Protein AF-A0AAU0US91-F1 (afdb_monomer)

Foldseek 3Di:
DDPVVVVVVVVVLVVQLVVLVVPFPDDDPPVSVLLVVLLCLLQDWDDDDHDTDSVSLVCCVPPPDDPGSRVSSVSSSVNSVVNNVVVVVVVVD

pLDDT: mean 93.02, std 8.52, range [40.34, 98.38]

Nearest PDB structures (foldseek):
  2p1a-assembly1_A  TM=3.100E-01  e=7.832E+00  Bacillus cereus ATCC 10987
  3niv-assembly2_C  TM=2.717E-01  e=8.333E+00  Legionella pneumophila subsp. pneumophila str. Philadelphia 1

Secondary structure (DSSP, 8-state):
--HHHHHHHHHHHHHHHHHHHHT-SS--TTHHHHHHHHHHHHHPPEEETTEEE-HHHHHHHHH---SSSHHHHHHHHHHHHHHHHHHHHHH--

Mean predicted aligned error: 3.7 Å

Radius of gyration: 14.02 Å; Cα contacts (8 Å, |Δi|>4): 100; chains: 1; bounding box: 38×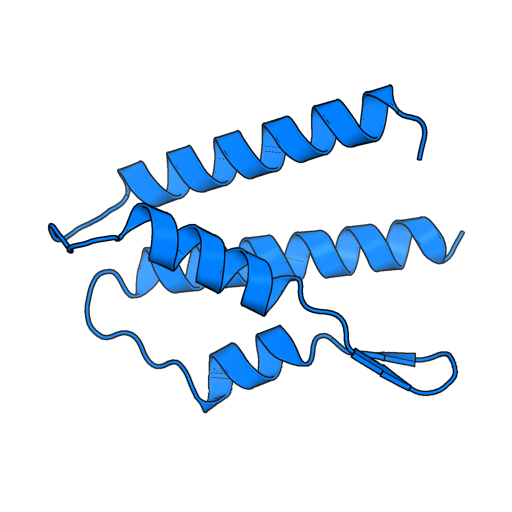15×39 Å

Solvent-accessible surface area (backbone atoms only — not comparable to full-atom values): 5173 Å² total; per-residue (Å²): 133,56,70,68,56,5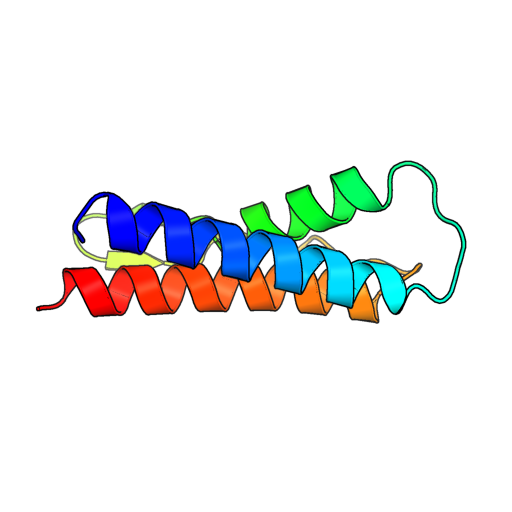3,52,54,52,52,52,52,52,52,51,50,52,52,57,41,60,71,66,57,84,58,94,56,88,63,46,69,61,50,34,53,50,29,20,50,31,10,35,31,72,39,78,56,98,89,47,77,38,56,50,30,34,55,46,39,76,75,73,59,80,63,84,71,52,36,67,42,40,49,50,25,22,49,51,12,35,50,52,36,51,53,54,52,59,70,70,74,113

Sequence (93 aa):
MGFFNTVVFSILIIAALVYIYQQRENEEEYLVLKLIGYYFLGSFRFNINQLYFPLGFIIFLIVFKPNVNRKIKHWAAYLGLAAFLIGLASHAY

Organism: NCBI:txid3039180

Structure (mmCIF, N/CA/C/O backbone):
data_AF-A0AAU0US91-F1
#
_entry.id   AF-A0AAU0US91-F1
#
loop_
_atom_site.group_PDB
_atom_site.id
_atom_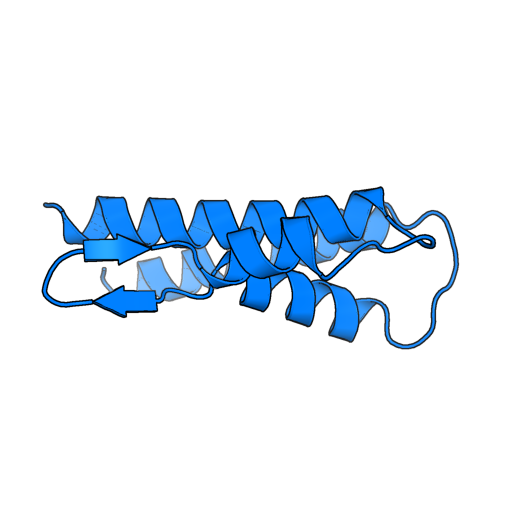site.type_symbol
_atom_site.label_atom_id
_atom_site.label_alt_id
_atom_site.label_comp_id
_atom_site.label_asym_id
_atom_site.label_entity_id
_atom_site.label_seq_id
_atom_site.pdbx_PDB_ins_code
_atom_site.Cartn_x
_atom_site.Cartn_y
_atom_site.Cartn_z
_atom_site.occupancy
_atom_site.B_iso_or_equiv
_atom_site.auth_seq_id
_atom_site.auth_comp_id
_atom_site.auth_asym_id
_atom_site.auth_atom_id
_atom_site.pdbx_PDB_model_num
ATOM 1 N N . MET A 1 1 ? 18.254 -2.946 -6.966 1.00 66.50 1 MET A N 1
ATOM 2 C CA . MET A 1 1 ? 18.578 -2.524 -5.580 1.00 66.50 1 MET A CA 1
ATOM 3 C C . MET A 1 1 ? 19.301 -3.655 -4.863 1.00 66.50 1 MET A C 1
ATOM 5 O O . MET A 1 1 ? 18.956 -4.803 -5.102 1.00 66.50 1 MET A O 1
ATOM 9 N N . GLY A 1 2 ? 20.295 -3.356 -4.021 1.00 85.56 2 GLY A N 1
ATOM 10 C CA . GLY A 1 2 ? 20.940 -4.373 -3.179 1.00 85.56 2 GLY A CA 1
ATOM 11 C C . GLY A 1 2 ? 20.034 -4.837 -2.032 1.00 85.56 2 GLY A C 1
ATOM 12 O O . GLY A 1 2 ? 19.134 -4.102 -1.627 1.00 85.56 2 GLY A O 1
ATOM 13 N N . PHE A 1 3 ? 20.298 -6.030 -1.488 1.00 88.38 3 PHE A N 1
ATOM 14 C CA . PHE A 1 3 ? 19.508 -6.658 -0.416 1.00 88.38 3 PHE A CA 1
ATOM 15 C C . PHE A 1 3 ? 19.246 -5.723 0.777 1.00 88.38 3 PHE A C 1
ATOM 17 O O . PHE A 1 3 ? 18.109 -5.587 1.222 1.00 88.38 3 PHE A O 1
ATOM 24 N N . PHE A 1 4 ? 20.280 -5.017 1.244 1.00 92.69 4 PHE A N 1
ATOM 25 C CA . PHE A 1 4 ? 20.165 -4.059 2.346 1.00 92.69 4 PHE A CA 1
ATOM 26 C C . PHE A 1 4 ? 19.120 -2.965 2.068 1.00 92.69 4 PHE A C 1
ATOM 28 O O . PHE A 1 4 ? 18.264 -2.699 2.909 1.00 92.69 4 PHE A O 1
ATOM 35 N N . ASN A 1 5 ? 19.122 -2.392 0.861 1.00 90.69 5 ASN A N 1
ATOM 36 C CA . ASN A 1 5 ? 18.170 -1.348 0.476 1.00 90.69 5 ASN A CA 1
ATOM 37 C C . ASN A 1 5 ? 16.733 -1.884 0.456 1.00 90.69 5 ASN A C 1
ATOM 39 O O . ASN A 1 5 ? 15.814 -1.187 0.879 1.00 90.69 5 ASN A O 1
ATOM 43 N N . THR A 1 6 ? 16.536 -3.129 0.013 1.00 91.12 6 THR A N 1
ATOM 44 C CA . THR A 1 6 ? 15.223 -3.788 0.031 1.00 91.12 6 THR A CA 1
ATOM 45 C C . THR A 1 6 ? 14.713 -3.991 1.457 1.00 91.12 6 THR A C 1
ATOM 47 O O . THR A 1 6 ? 13.533 -3.752 1.723 1.00 91.12 6 THR A O 1
ATOM 50 N N . VAL A 1 7 ? 15.588 -4.385 2.387 1.00 95.12 7 VAL A N 1
ATOM 51 C CA . VAL A 1 7 ? 15.234 -4.534 3.807 1.00 95.12 7 VAL A CA 1
ATOM 52 C C . VAL A 1 7 ? 14.852 -3.183 4.410 1.00 95.12 7 VAL A C 1
ATOM 54 O O . VAL A 1 7 ? 13.776 -3.064 4.992 1.00 95.12 7 VAL A O 1
ATOM 57 N N . VAL A 1 8 ? 15.675 -2.148 4.211 1.00 95.75 8 VAL A N 1
ATOM 58 C CA . VAL A 1 8 ? 15.391 -0.788 4.702 1.00 95.75 8 VAL A CA 1
ATOM 59 C C . VAL A 1 8 ? 14.063 -0.274 4.148 1.00 95.75 8 VAL A C 1
ATOM 61 O O . VAL A 1 8 ? 13.223 0.207 4.905 1.00 95.75 8 VAL A O 1
ATOM 64 N N . PHE A 1 9 ? 13.830 -0.431 2.844 1.00 94.38 9 PHE A N 1
ATOM 65 C CA . PHE A 1 9 ? 12.584 -0.007 2.211 1.00 94.38 9 PHE A CA 1
ATOM 66 C C . PHE A 1 9 ? 11.365 -0.746 2.780 1.00 94.38 9 PHE A C 1
ATOM 68 O O . PHE A 1 9 ? 10.345 -0.126 3.073 1.00 94.38 9 PHE A O 1
ATOM 75 N N . SER A 1 10 ? 11.484 -2.055 3.018 1.00 94.31 10 SER A N 1
ATOM 76 C CA . SER A 1 10 ? 10.410 -2.852 3.623 1.00 94.31 10 SER A CA 1
ATOM 77 C C . SER A 1 10 ? 10.089 -2.388 5.047 1.00 94.31 10 SER A C 1
ATOM 79 O O . SER A 1 10 ? 8.917 -2.243 5.394 1.00 94.31 10 SER A O 1
ATOM 81 N N . ILE A 1 11 ? 11.111 -2.085 5.856 1.00 97.44 11 ILE A N 1
ATOM 82 C CA . ILE A 1 11 ? 10.938 -1.539 7.212 1.00 97.44 11 ILE A CA 1
ATOM 83 C C . ILE A 1 11 ? 10.212 -0.191 7.165 1.00 97.44 11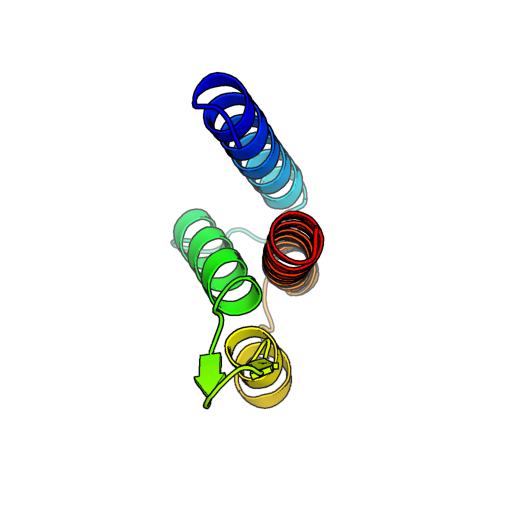 ILE A C 1
ATOM 85 O O . ILE A 1 11 ? 9.294 0.029 7.953 1.00 97.44 11 ILE A O 1
ATOM 89 N N . LEU A 1 12 ? 10.569 0.690 6.224 1.00 97.50 12 LEU A N 1
ATOM 90 C CA . LEU A 1 12 ? 9.903 1.985 6.056 1.00 97.50 12 LEU A CA 1
ATOM 91 C C . LEU A 1 12 ? 8.416 1.830 5.712 1.00 97.50 12 LEU A C 1
ATOM 93 O O . LEU A 1 12 ? 7.586 2.542 6.276 1.00 97.50 12 LEU A O 1
ATOM 97 N N . ILE A 1 13 ? 8.062 0.880 4.843 1.00 97.69 13 ILE A N 1
ATOM 98 C CA . ILE A 1 13 ? 6.656 0.602 4.511 1.00 97.69 13 ILE A CA 1
ATOM 99 C C . ILE A 1 13 ? 5.897 0.069 5.724 1.00 97.69 13 ILE A C 1
ATOM 101 O O . ILE A 1 13 ? 4.789 0.529 5.998 1.00 97.69 13 ILE A O 1
ATOM 105 N N . ILE A 1 14 ? 6.490 -0.859 6.479 1.00 98.06 14 ILE A N 1
ATOM 106 C CA . ILE A 1 14 ? 5.874 -1.389 7.702 1.00 98.06 14 ILE A CA 1
ATOM 107 C C . ILE A 1 14 ? 5.661 -0.261 8.718 1.00 98.06 14 ILE A C 1
ATOM 109 O O . ILE A 1 14 ? 4.559 -0.119 9.246 1.00 98.06 14 ILE A O 1
ATOM 113 N N . ALA A 1 15 ? 6.669 0.583 8.950 1.00 98.19 15 ALA A N 1
ATOM 114 C CA . ALA A 1 15 ? 6.566 1.727 9.854 1.00 98.19 15 ALA A CA 1
ATOM 115 C C . ALA A 1 15 ? 5.470 2.712 9.412 1.00 98.19 15 ALA A C 1
ATOM 117 O O . ALA A 1 15 ? 4.668 3.153 10.237 1.00 98.19 15 ALA A O 1
ATOM 118 N N . ALA A 1 16 ? 5.376 3.003 8.112 1.00 98.31 16 ALA A N 1
ATOM 119 C CA . ALA A 1 16 ? 4.322 3.846 7.556 1.00 98.31 16 ALA A CA 1
ATOM 120 C C . ALA A 1 16 ? 2.924 3.231 7.748 1.00 98.31 16 ALA A C 1
ATOM 122 O O . ALA A 1 16 ? 1.997 3.940 8.137 1.00 98.31 16 ALA A O 1
ATOM 123 N N . LEU A 1 17 ? 2.757 1.919 7.547 1.00 98.00 17 LEU A N 1
ATOM 124 C CA . LEU A 1 17 ? 1.485 1.230 7.799 1.00 98.00 17 LEU A CA 1
ATOM 125 C C . LEU A 1 17 ? 1.097 1.245 9.282 1.00 98.00 17 LEU A C 1
ATOM 127 O O . LEU A 1 17 ? -0.072 1.467 9.599 1.00 98.00 17 LEU A O 1
ATOM 131 N N . VAL A 1 18 ? 2.061 1.064 10.191 1.00 98.31 18 VAL A N 1
ATOM 132 C CA . VAL A 1 18 ? 1.836 1.186 11.641 1.00 98.31 18 VAL A CA 1
ATOM 133 C C . VAL A 1 18 ? 1.398 2.606 11.996 1.00 98.31 18 VAL A C 1
ATOM 135 O O . VAL A 1 18 ? 0.414 2.777 12.714 1.00 98.31 18 VAL A O 1
ATOM 138 N N . TYR A 1 19 ? 2.068 3.624 11.452 1.00 98.38 19 TYR A N 1
ATOM 139 C CA . TYR A 1 19 ? 1.681 5.020 11.645 1.00 98.38 19 TYR A CA 1
ATOM 140 C C . TYR A 1 19 ? 0.259 5.297 11.132 1.00 98.38 19 TYR A C 1
ATOM 142 O O . TYR A 1 19 ? -0.552 5.879 11.847 1.00 98.38 19 TYR A O 1
ATOM 150 N N . ILE A 1 20 ? -0.086 4.812 9.935 1.00 98.06 20 ILE A N 1
ATOM 151 C CA . ILE A 1 20 ? -1.436 4.931 9.363 1.00 98.06 20 ILE A CA 1
ATOM 152 C C . ILE A 1 20 ? -2.480 4.241 10.258 1.00 98.06 20 ILE A C 1
ATOM 154 O O . ILE A 1 20 ? -3.552 4.797 10.487 1.00 98.06 20 ILE A O 1
ATOM 158 N N . TYR A 1 21 ? -2.178 3.061 10.807 1.00 97.62 21 TYR A N 1
ATOM 159 C CA . TYR A 1 21 ? -3.077 2.324 11.705 1.00 97.62 21 TYR A CA 1
ATOM 160 C C . TYR A 1 21 ? -3.363 3.062 13.024 1.00 97.62 21 TYR A C 1
ATOM 162 O O . TYR A 1 21 ? -4.466 2.970 13.574 1.00 97.62 21 TYR A O 1
ATOM 170 N N . GLN A 1 22 ? -2.389 3.810 13.543 1.00 96.88 22 GLN A N 1
ATOM 171 C CA . GLN A 1 22 ? -2.570 4.610 14.758 1.00 96.88 22 GLN A CA 1
ATOM 172 C C . GLN A 1 22 ? -3.568 5.760 14.563 1.00 96.88 22 GLN A C 1
ATOM 174 O O . GLN A 1 22 ? -4.176 6.193 15.533 1.00 96.88 22 GLN A O 1
ATOM 179 N N . GLN A 1 23 ? -3.801 6.191 13.320 1.00 96.00 23 GLN A N 1
ATOM 180 C CA . GLN A 1 23 ? -4.750 7.252 12.963 1.00 96.00 23 GLN A CA 1
ATOM 181 C C . GLN A 1 23 ? -6.189 6.737 12.747 1.00 96.00 23 GLN A C 1
ATOM 183 O O . GLN A 1 23 ? -6.999 7.418 12.117 1.00 96.00 23 GLN A O 1
ATOM 188 N N . ARG A 1 24 ? -6.512 5.510 13.188 1.00 95.69 24 ARG A N 1
ATOM 189 C CA . ARG A 1 24 ? -7.865 4.942 13.062 1.00 95.69 24 ARG A CA 1
ATOM 190 C C . ARG A 1 24 ? -8.856 5.699 13.942 1.00 95.69 24 ARG A C 1
ATOM 192 O O . ARG A 1 24 ? -8.584 5.966 15.107 1.00 95.69 24 ARG A O 1
ATOM 199 N N . GLU A 1 25 ? -10.016 6.000 13.378 1.00 92.06 25 GLU A N 1
ATOM 200 C CA . GLU A 1 25 ? -11.083 6.733 14.069 1.00 92.06 25 GLU A CA 1
ATOM 201 C C . GLU A 1 25 ? -12.093 5.777 14.704 1.00 92.06 25 GLU A C 1
ATOM 203 O O . GLU A 1 25 ? -12.695 6.092 15.722 1.00 92.06 25 GLU A O 1
ATOM 208 N N . ASN A 1 26 ? -12.275 4.600 14.101 1.00 95.19 26 ASN A N 1
ATOM 209 C CA . ASN A 1 26 ? -13.246 3.608 14.541 1.00 95.19 26 ASN A CA 1
ATOM 210 C C . ASN A 1 26 ? -12.566 2.254 14.713 1.00 95.19 26 ASN A C 1
ATOM 212 O O . ASN A 1 26 ? -11.698 1.877 13.914 1.00 95.19 26 ASN A O 1
ATOM 216 N N . GLU A 1 27 ? -13.002 1.495 15.714 1.00 92.81 27 GLU A N 1
ATOM 217 C CA . GLU A 1 27 ? -12.664 0.080 15.781 1.00 92.81 27 GLU A CA 1
ATOM 218 C C . GLU A 1 27 ? -13.319 -0.651 14.611 1.00 92.81 27 GLU A C 1
ATOM 220 O O . GLU A 1 27 ? -14.490 -0.454 14.286 1.00 92.81 27 GLU A O 1
ATOM 225 N N . GLU A 1 28 ? -12.524 -1.452 13.915 1.00 94.12 28 GLU A N 1
ATOM 226 C CA . GLU A 1 28 ? -12.973 -2.181 12.744 1.00 94.12 28 GLU A CA 1
ATOM 227 C C . GLU A 1 28 ? -12.290 -3.542 12.720 1.00 94.12 28 GLU A C 1
ATOM 229 O O . GLU A 1 28 ? -11.062 -3.647 12.787 1.00 94.12 28 GLU A O 1
ATOM 234 N N . GLU A 1 29 ? -13.095 -4.592 12.589 1.00 95.38 29 GLU A N 1
ATOM 235 C CA . GLU A 1 29 ? -12.590 -5.955 12.518 1.00 95.38 29 GLU A CA 1
ATOM 236 C C . GLU A 1 29 ? -11.656 -6.123 11.309 1.00 95.38 29 GLU A C 1
ATOM 238 O O . GLU A 1 29 ? -11.924 -5.626 10.201 1.00 95.38 29 GLU A O 1
ATOM 243 N N . TYR A 1 30 ? -10.538 -6.814 11.541 1.00 96.00 30 TYR A N 1
ATOM 244 C CA . TYR A 1 30 ? -9.484 -7.068 10.555 1.00 96.00 30 TYR A CA 1
ATOM 245 C C . TYR A 1 30 ? -8.901 -5.804 9.902 1.00 96.00 30 TYR A C 1
ATOM 247 O O . TYR A 1 30 ? -8.419 -5.863 8.769 1.00 96.00 30 TYR A O 1
ATOM 255 N N . LEU A 1 31 ? -8.911 -4.652 10.586 1.00 96.56 31 LEU A N 1
ATOM 256 C CA . LEU A 1 31 ? -8.403 -3.397 10.021 1.00 96.56 31 LEU A CA 1
ATOM 257 C C . LEU A 1 31 ? -6.956 -3.514 9.520 1.00 96.56 31 LEU A C 1
ATOM 259 O O . LEU A 1 31 ? -6.656 -3.020 8.437 1.00 96.56 31 LEU A O 1
ATOM 263 N N . VAL A 1 32 ? -6.081 -4.210 10.252 1.00 96.88 32 VAL A N 1
ATOM 264 C CA . VAL A 1 32 ? -4.685 -4.443 9.835 1.00 96.88 32 VAL A CA 1
ATOM 265 C C . VAL A 1 32 ? -4.626 -5.163 8.485 1.00 96.88 32 VAL A C 1
ATOM 267 O O . VAL A 1 32 ? -3.959 -4.691 7.566 1.00 96.88 32 VAL A O 1
ATOM 270 N N . LEU A 1 33 ? -5.382 -6.256 8.328 1.00 97.50 33 LEU A N 1
ATOM 271 C CA . LEU A 1 33 ? -5.449 -7.007 7.072 1.00 97.50 33 LEU A CA 1
ATOM 272 C C . LEU A 1 33 ? -6.015 -6.148 5.935 1.00 97.50 33 LEU A C 1
ATOM 274 O O . LEU A 1 33 ? -5.501 -6.181 4.819 1.00 97.50 33 LEU A O 1
ATOM 278 N N . LYS A 1 34 ? -7.035 -5.330 6.221 1.00 97.31 34 LYS A N 1
ATOM 279 C CA . LYS A 1 34 ? -7.601 -4.393 5.245 1.00 97.31 34 LYS A CA 1
ATOM 280 C C . LYS A 1 34 ? -6.559 -3.370 4.793 1.00 97.31 34 LYS A C 1
ATOM 282 O O . LYS A 1 34 ? -6.424 -3.170 3.593 1.00 97.31 34 LYS A O 1
ATOM 287 N N . LEU A 1 35 ? -5.804 -2.752 5.706 1.00 98.12 35 LEU A N 1
ATOM 288 C CA . LEU A 1 35 ? -4.748 -1.791 5.355 1.00 98.12 35 LEU A CA 1
ATOM 289 C C . LEU A 1 35 ? -3.649 -2.434 4.502 1.00 98.12 35 LEU A C 1
ATOM 291 O O . LEU A 1 35 ? -3.244 -1.846 3.502 1.00 98.12 35 LEU A O 1
ATOM 295 N N . ILE A 1 36 ? -3.228 -3.655 4.844 1.00 98.00 36 ILE A N 1
ATOM 296 C CA . ILE A 1 36 ? -2.296 -4.442 4.023 1.00 98.00 36 ILE A CA 1
ATOM 297 C C . ILE A 1 36 ? -2.883 -4.668 2.620 1.00 98.00 36 ILE A C 1
ATOM 299 O O . ILE A 1 36 ? -2.200 -4.448 1.622 1.00 98.00 36 ILE A O 1
ATOM 303 N N . GLY A 1 37 ? -4.164 -5.034 2.532 1.00 97.56 37 GLY A N 1
ATOM 3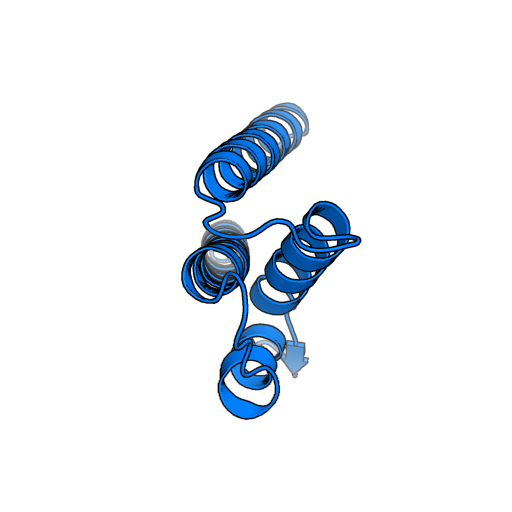04 C CA . GLY A 1 37 ? -4.876 -5.202 1.265 1.00 97.56 37 GLY A CA 1
ATOM 305 C C . GLY A 1 37 ? -4.924 -3.924 0.425 1.00 97.56 37 GLY A C 1
ATOM 306 O O . GLY A 1 37 ? -4.613 -3.970 -0.760 1.00 97.56 37 GLY A O 1
ATOM 307 N N . TYR A 1 38 ? -5.243 -2.773 1.025 1.00 97.94 38 TYR A N 1
ATOM 308 C CA . TYR A 1 38 ? -5.238 -1.482 0.327 1.00 97.94 38 TYR A CA 1
ATOM 309 C C . TYR A 1 38 ? -3.840 -1.088 -0.155 1.00 97.94 38 TYR A C 1
ATOM 311 O O . TYR A 1 38 ? -3.709 -0.600 -1.276 1.00 97.94 38 TYR A O 1
ATOM 319 N N . TYR A 1 39 ? -2.799 -1.344 0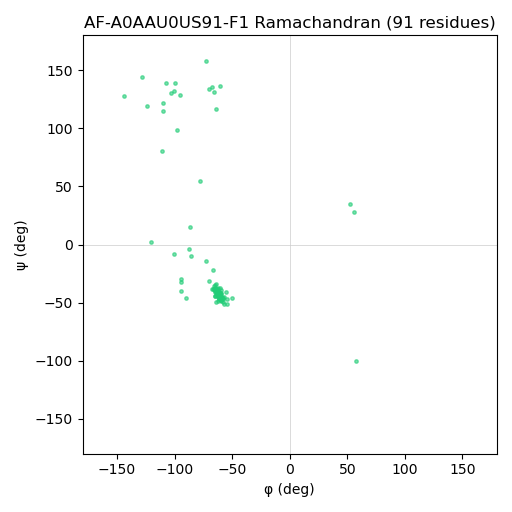.642 1.00 98.31 39 TYR A N 1
ATOM 320 C CA . TYR A 1 39 ? -1.413 -1.155 0.216 1.00 98.31 39 TYR A CA 1
ATOM 321 C C . TYR A 1 39 ? -1.067 -2.016 -1.004 1.00 98.31 39 TYR A C 1
ATOM 323 O O . TYR A 1 39 ? -0.564 -1.485 -1.994 1.00 98.31 39 TYR A O 1
ATOM 331 N N . PHE A 1 40 ? -1.392 -3.312 -0.977 1.00 97.06 40 PHE A N 1
ATOM 332 C CA . PHE A 1 40 ? -1.169 -4.191 -2.126 1.00 97.06 40 PHE A CA 1
ATOM 333 C C . PHE A 1 40 ? -1.983 -3.774 -3.347 1.00 97.06 40 PHE A C 1
ATOM 335 O O . PHE A 1 40 ? -1.464 -3.820 -4.456 1.00 97.06 40 PHE A O 1
ATOM 342 N N . LEU A 1 41 ? -3.227 -3.320 -3.163 1.00 96.62 41 LEU A N 1
ATOM 343 C CA . LEU A 1 41 ? -4.030 -2.800 -4.267 1.00 96.62 41 LEU A CA 1
ATOM 344 C C . LEU A 1 41 ? -3.346 -1.587 -4.909 1.00 96.62 41 LEU A C 1
ATOM 346 O O . LEU A 1 41 ? -3.231 -1.520 -6.127 1.00 96.62 41 LEU A O 1
ATOM 350 N N . GLY A 1 42 ? -2.852 -0.650 -4.097 1.00 96.19 42 GLY A N 1
ATOM 351 C CA . GLY A 1 42 ? -2.151 0.538 -4.582 1.00 96.19 42 GLY A CA 1
ATOM 352 C C . GLY A 1 42 ? -0.825 0.229 -5.280 1.00 96.19 42 GLY A C 1
ATOM 353 O O . GLY A 1 42 ? -0.484 0.899 -6.252 1.00 96.19 42 GLY A O 1
ATOM 354 N N . SER A 1 43 ? -0.088 -0.782 -4.811 1.00 95.44 43 SER A N 1
ATOM 355 C CA . SER A 1 43 ? 1.203 -1.178 -5.391 1.00 95.44 43 SER A CA 1
ATOM 356 C C . SER A 1 43 ? 1.083 -2.152 -6.564 1.00 95.44 43 SER A C 1
ATOM 358 O O . SER A 1 43 ? 2.071 -2.404 -7.259 1.00 95.44 43 SER A O 1
ATOM 360 N N . PHE A 1 44 ? -0.114 -2.693 -6.811 1.00 94.38 44 PHE A N 1
ATOM 361 C CA . PHE A 1 44 ? -0.339 -3.678 -7.856 1.00 94.38 44 PHE A CA 1
ATOM 362 C C . PHE A 1 44 ? -0.085 -3.084 -9.244 1.00 94.38 44 PHE A C 1
ATOM 364 O O . PHE A 1 44 ? -0.782 -2.186 -9.732 1.00 94.38 44 PHE A O 1
ATOM 371 N N . ARG A 1 45 ? 0.921 -3.659 -9.896 1.00 90.81 45 ARG A N 1
ATOM 372 C CA . ARG A 1 45 ? 1.376 -3.319 -11.235 1.00 90.81 45 ARG A CA 1
ATOM 373 C C . ARG A 1 45 ? 0.725 -4.238 -12.248 1.00 90.81 45 ARG A C 1
ATOM 375 O O . ARG A 1 45 ? 0.848 -5.456 -12.155 1.00 90.81 45 ARG A O 1
ATOM 382 N N . PHE A 1 46 ? 0.139 -3.643 -13.274 1.00 91.75 46 PHE A N 1
ATOM 383 C CA . PHE A 1 46 ? -0.236 -4.360 -14.480 1.00 91.75 46 PHE A CA 1
ATOM 384 C C . PHE A 1 46 ? 0.771 -4.054 -15.584 1.00 91.75 46 PHE A C 1
ATOM 386 O O . PHE A 1 46 ? 1.119 -2.893 -15.806 1.00 91.75 46 PHE A O 1
ATOM 393 N N . ASN A 1 47 ? 1.276 -5.099 -16.231 1.00 89.12 47 ASN A N 1
ATOM 394 C CA . ASN A 1 47 ? 2.248 -4.985 -17.310 1.00 89.12 47 ASN A CA 1
ATOM 395 C C . ASN A 1 47 ? 1.574 -5.369 -18.628 1.00 89.12 47 ASN A C 1
ATOM 397 O O . ASN A 1 47 ? 1.086 -6.490 -18.763 1.00 89.12 47 ASN A O 1
ATOM 401 N N . ILE A 1 48 ? 1.574 -4.442 -19.585 1.00 89.38 48 ILE A N 1
ATOM 402 C CA . ILE A 1 48 ? 1.268 -4.739 -20.983 1.00 89.38 48 ILE A CA 1
ATOM 403 C C . ILE A 1 48 ? 2.455 -4.274 -21.822 1.00 89.38 48 ILE A C 1
ATOM 405 O O . ILE A 1 48 ? 2.766 -3.081 -21.872 1.00 89.38 48 ILE A O 1
ATOM 409 N N . ASN A 1 49 ? 3.077 -5.216 -22.532 1.00 87.31 49 ASN A N 1
ATOM 410 C CA . ASN A 1 49 ? 4.274 -5.002 -23.344 1.00 87.31 49 ASN A CA 1
ATOM 411 C C . ASN A 1 49 ? 5.446 -4.435 -22.518 1.00 87.31 49 ASN A C 1
ATOM 413 O O . ASN A 1 49 ? 6.140 -5.182 -21.834 1.00 87.31 49 ASN A O 1
ATOM 417 N N . GLN A 1 50 ? 5.671 -3.121 -22.608 1.00 82.25 50 GLN A N 1
ATOM 418 C CA . GLN A 1 50 ? 6.721 -2.376 -21.901 1.00 82.25 50 GLN A CA 1
ATOM 419 C C . GLN A 1 50 ? 6.147 -1.270 -21.001 1.00 82.25 50 GLN A C 1
ATOM 421 O O . GLN A 1 50 ? 6.895 -0.516 -20.381 1.00 82.25 50 GLN A O 1
ATOM 426 N N . LEU A 1 51 ? 4.817 -1.149 -20.940 1.00 83.38 51 LEU A N 1
ATOM 427 C CA . LEU A 1 51 ? 4.133 -0.128 -20.162 1.00 83.38 51 LEU A CA 1
ATOM 428 C C . LEU A 1 51 ? 3.625 -0.718 -18.853 1.00 83.38 51 LEU A C 1
ATOM 430 O O . LEU A 1 51 ? 2.981 -1.769 -18.803 1.00 83.38 51 LEU A O 1
ATOM 434 N N . TYR A 1 52 ? 3.904 0.012 -17.782 1.00 89.94 52 TYR A N 1
ATOM 435 C CA . TYR A 1 52 ? 3.549 -0.368 -16.430 1.00 89.94 52 TYR A CA 1
ATOM 436 C C . TYR A 1 52 ? 2.453 0.549 -15.920 1.00 89.94 52 TYR A C 1
ATOM 438 O O . TYR A 1 52 ? 2.669 1.744 -15.732 1.00 89.94 52 TYR A O 1
ATOM 446 N N . PHE A 1 53 ? 1.280 -0.025 -15.681 1.00 90.38 53 PHE A N 1
ATOM 447 C CA . PHE A 1 53 ? 0.103 0.713 -15.252 1.00 90.38 53 PHE A CA 1
ATOM 448 C C . PHE A 1 53 ? -0.207 0.427 -13.779 1.00 90.38 53 PHE A C 1
ATOM 450 O O . PHE A 1 53 ? -0.167 -0.739 -13.365 1.00 90.38 53 PHE A O 1
ATOM 457 N N . PRO A 1 54 ? -0.584 1.449 -12.989 1.00 93.56 54 PRO A N 1
ATOM 458 C CA . PRO A 1 54 ? -1.033 1.284 -11.609 1.00 93.56 54 PRO A CA 1
ATOM 459 C C . PRO A 1 54 ? -2.491 0.793 -11.576 1.00 93.56 54 PRO A C 1
ATOM 461 O O . PRO A 1 54 ? -3.371 1.431 -11.000 1.00 93.56 54 PRO A O 1
ATOM 464 N N . LEU A 1 55 ? -2.782 -0.322 -12.256 1.00 93.75 55 LEU A N 1
ATOM 465 C CA . LEU A 1 55 ? -4.152 -0.800 -12.457 1.00 93.75 55 LEU A CA 1
ATOM 466 C C . LEU A 1 55 ? -4.851 -1.096 -11.129 1.00 93.75 55 LEU A C 1
ATOM 468 O O . LEU A 1 55 ? -6.030 -0.787 -10.993 1.00 93.75 55 LEU A O 1
ATOM 472 N N . GLY A 1 56 ? -4.140 -1.637 -10.136 1.00 94.50 56 GLY A N 1
ATOM 473 C CA . GLY A 1 56 ? -4.757 -1.874 -8.833 1.00 94.50 56 GLY A CA 1
ATOM 474 C C . GLY A 1 56 ? -5.155 -0.580 -8.133 1.00 94.50 56 GLY A C 1
ATOM 475 O O . GLY A 1 56 ? -6.227 -0.518 -7.539 1.00 94.50 56 GLY A O 1
ATOM 476 N N . PHE A 1 57 ? -4.380 0.495 -8.288 1.00 95.75 57 PHE A N 1
ATOM 477 C CA . PHE A 1 57 ? -4.769 1.802 -7.772 1.00 95.75 57 PHE A CA 1
ATOM 478 C C . PHE A 1 57 ? -5.998 2.371 -8.502 1.00 95.75 57 PHE A C 1
ATOM 480 O O . PHE A 1 57 ? -6.890 2.936 -7.872 1.00 95.75 57 PHE A O 1
ATOM 487 N N . ILE A 1 58 ? -6.104 2.167 -9.818 1.00 95.56 58 ILE A N 1
ATOM 488 C CA . ILE A 1 58 ? -7.306 2.538 -10.584 1.00 95.56 58 ILE A CA 1
ATOM 489 C C . ILE A 1 58 ? -8.526 1.745 -10.084 1.00 95.56 58 ILE A C 1
ATOM 491 O O . ILE A 1 58 ? -9.585 2.325 -9.842 1.00 95.56 58 ILE A O 1
ATOM 495 N N . ILE A 1 59 ? -8.373 0.434 -9.863 1.00 95.19 59 ILE A N 1
ATOM 496 C CA . ILE A 1 59 ? -9.422 -0.421 -9.289 1.00 95.19 59 ILE A CA 1
ATOM 497 C C . ILE A 1 59 ? -9.822 0.084 -7.897 1.00 95.19 59 ILE A C 1
ATOM 499 O O . ILE A 1 59 ? -11.014 0.156 -7.602 1.00 95.19 59 ILE A O 1
ATOM 503 N N . PHE A 1 60 ? -8.859 0.484 -7.062 1.00 96.00 60 PHE A N 1
ATOM 504 C CA . PHE A 1 60 ? -9.128 1.098 -5.761 1.00 96.00 60 PHE A CA 1
ATOM 505 C C . PHE A 1 60 ? -10.058 2.312 -5.898 1.00 96.00 60 PHE A C 1
ATOM 507 O O . PHE A 1 60 ? -11.086 2.356 -5.227 1.00 96.00 60 PHE A O 1
ATOM 514 N N . LEU A 1 61 ? -9.745 3.251 -6.797 1.00 94.19 61 LEU A N 1
ATOM 515 C CA . LEU A 1 61 ? -10.529 4.479 -6.974 1.00 94.19 61 LEU A CA 1
ATOM 516 C C . LEU A 1 61 ? -11.974 4.217 -7.428 1.00 94.19 61 LEU A C 1
ATO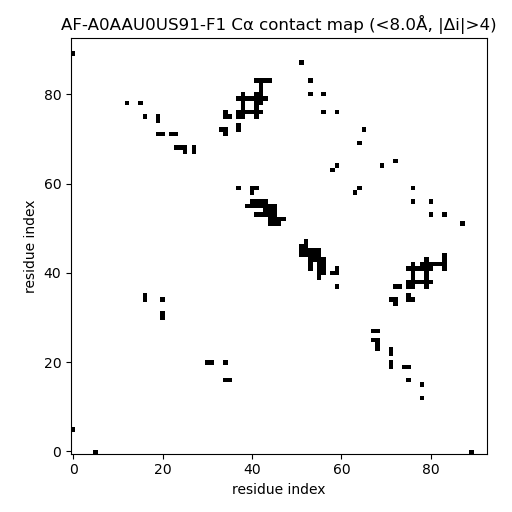M 518 O O . LEU A 1 61 ? -12.889 4.930 -7.014 1.00 94.19 61 LEU A O 1
ATOM 522 N N . ILE A 1 62 ? -12.183 3.220 -8.291 1.00 95.62 62 ILE A N 1
ATOM 523 C CA . ILE A 1 62 ? -13.486 2.974 -8.927 1.00 95.62 62 ILE A CA 1
ATOM 524 C C . ILE A 1 62 ? -14.351 2.025 -8.086 1.00 95.62 62 ILE A C 1
ATOM 526 O O . ILE A 1 62 ? -15.535 2.297 -7.871 1.00 95.62 62 ILE A O 1
ATOM 530 N N . VAL A 1 63 ? -13.766 0.923 -7.607 1.00 95.25 63 VAL A N 1
ATOM 531 C CA . VAL A 1 63 ? -14.489 -0.199 -6.986 1.00 95.25 63 VAL A CA 1
ATOM 532 C C . VAL A 1 63 ? -14.540 -0.076 -5.463 1.00 95.25 63 VAL A C 1
ATOM 534 O O . VAL A 1 63 ? -15.573 -0.354 -4.854 1.00 95.25 63 VAL A O 1
ATOM 537 N N . PHE A 1 64 ? -13.456 0.361 -4.819 1.00 92.50 64 PHE A N 1
ATOM 538 C CA . PHE A 1 64 ? -13.343 0.326 -3.361 1.00 92.50 64 PHE A CA 1
ATOM 539 C C . PHE A 1 64 ? -13.683 1.682 -2.736 1.00 92.50 64 PHE A C 1
ATOM 541 O O . PHE A 1 64 ? -12.839 2.566 -2.615 1.00 92.50 64 PHE A O 1
ATOM 548 N N . LYS A 1 65 ? -14.920 1.824 -2.247 1.00 9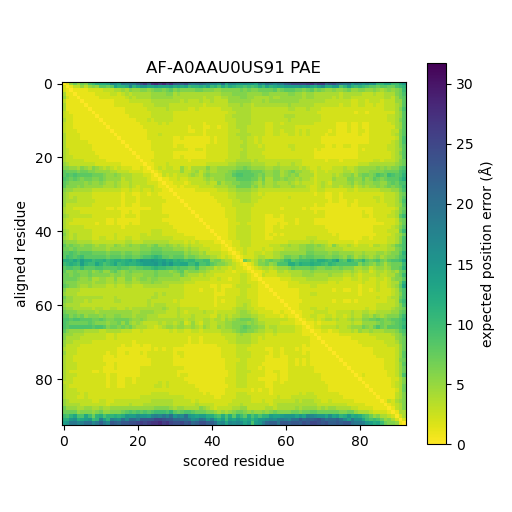1.44 65 LYS A N 1
ATOM 549 C CA . LYS A 1 65 ? -15.406 3.031 -1.553 1.00 91.44 65 LYS A CA 1
ATOM 550 C C . LYS A 1 65 ? -15.633 2.754 -0.059 1.00 91.44 65 LYS A C 1
ATOM 552 O O . LYS A 1 65 ? -16.760 2.472 0.342 1.00 91.44 65 LYS A O 1
ATOM 557 N N . PRO A 1 66 ? -14.580 2.767 0.782 1.00 91.06 66 PRO A N 1
ATOM 558 C CA . PRO A 1 66 ? -14.729 2.472 2.202 1.00 91.06 66 PRO A CA 1
ATOM 559 C C . PRO A 1 66 ? -15.468 3.592 2.940 1.00 91.06 66 PRO A C 1
ATOM 561 O O . PRO A 1 66 ? -15.108 4.762 2.812 1.00 91.06 66 PRO A O 1
ATOM 564 N N . ASN A 1 67 ? -16.440 3.210 3.770 1.00 92.12 67 ASN A N 1
ATOM 565 C CA . ASN A 1 67 ? -17.216 4.144 4.596 1.00 92.12 67 ASN A CA 1
ATOM 566 C C . ASN A 1 67 ? -16.643 4.299 6.015 1.00 92.12 67 ASN A C 1
ATOM 568 O O . ASN A 1 67 ? -16.682 5.386 6.575 1.00 92.12 67 ASN A O 1
ATOM 572 N N . VAL A 1 68 ? -16.051 3.236 6.571 1.00 94.69 68 VAL A N 1
ATOM 573 C CA . VAL A 1 68 ? -15.384 3.248 7.885 1.00 94.69 68 VAL A CA 1
ATOM 574 C C . VAL A 1 68 ? -13.880 3.374 7.691 1.00 94.69 68 VAL A C 1
ATOM 576 O O . VAL A 1 68 ? -13.325 2.735 6.787 1.00 94.69 68 VAL A O 1
ATOM 579 N N . ASN A 1 69 ? -13.220 4.191 8.524 1.00 95.69 69 ASN A N 1
ATOM 580 C CA . ASN A 1 69 ? -11.768 4.404 8.479 1.00 95.69 69 ASN A CA 1
ATOM 581 C C . ASN A 1 69 ? -11.274 4.792 7.069 1.00 95.69 69 ASN A C 1
ATOM 583 O O . ASN A 1 69 ? -10.196 4.393 6.617 1.00 95.69 69 ASN A O 1
ATOM 587 N N . ARG A 1 70 ? -12.097 5.559 6.337 1.00 96.00 70 ARG A N 1
ATOM 588 C CA . ARG A 1 70 ? -11.886 5.886 4.921 1.00 96.00 70 ARG A CA 1
ATOM 589 C C . ARG A 1 70 ? -10.514 6.508 4.687 1.00 96.00 70 ARG A C 1
ATOM 591 O O . ARG A 1 70 ? -9.800 6.076 3.783 1.00 96.00 70 ARG A O 1
ATOM 598 N N . LYS A 1 71 ? -10.147 7.486 5.518 1.00 96.62 71 LYS A N 1
ATOM 599 C CA . LYS A 1 71 ? -8.897 8.245 5.412 1.00 96.62 71 LYS A CA 1
ATOM 600 C C . LYS A 1 71 ? -7.675 7.328 5.452 1.00 96.62 71 LYS A C 1
ATOM 602 O O . LYS A 1 71 ? -6.852 7.382 4.546 1.00 96.62 71 LYS A O 1
ATOM 607 N N . ILE A 1 72 ? -7.584 6.445 6.445 1.00 97.81 72 ILE A N 1
ATOM 608 C CA . ILE A 1 72 ? -6.420 5.563 6.609 1.00 97.81 72 ILE A CA 1
ATOM 609 C C . ILE A 1 72 ? -6.336 4.483 5.520 1.00 97.81 72 ILE A C 1
ATOM 611 O O . ILE A 1 72 ? -5.243 4.145 5.077 1.00 97.81 72 ILE A O 1
ATOM 615 N N . LYS A 1 73 ? -7.476 4.011 4.997 1.00 98.00 73 LYS A N 1
ATOM 616 C CA . LYS A 1 73 ? -7.517 3.093 3.844 1.00 98.00 73 LYS A CA 1
ATOM 617 C C . LYS A 1 73 ? -7.047 3.766 2.551 1.00 98.00 73 LYS A C 1
ATOM 619 O O . LYS A 1 73 ? -6.325 3.146 1.776 1.00 98.00 73 LYS A O 1
ATOM 624 N N . HIS A 1 74 ? -7.394 5.042 2.348 1.00 97.56 74 HIS A N 1
ATOM 625 C CA . HIS A 1 74 ? -6.857 5.832 1.233 1.00 97.56 74 HIS A CA 1
ATOM 626 C C . HIS A 1 74 ? -5.349 6.039 1.385 1.00 97.56 74 HIS A C 1
ATOM 628 O O . HIS A 1 74 ? -4.617 5.813 0.430 1.00 97.56 74 HIS A O 1
ATOM 634 N N . TRP A 1 75 ? -4.865 6.380 2.585 1.00 98.25 75 TRP A N 1
ATOM 635 C CA . TRP A 1 75 ? -3.426 6.507 2.836 1.00 98.25 75 TRP A CA 1
ATOM 636 C C . TRP A 1 75 ? -2.656 5.211 2.587 1.00 98.25 75 TRP A C 1
ATOM 638 O O . TRP A 1 75 ? -1.580 5.264 1.999 1.00 98.25 75 TRP A O 1
ATOM 648 N N . ALA A 1 76 ? -3.207 4.054 2.961 1.00 98.25 76 ALA A N 1
ATOM 649 C CA . ALA A 1 76 ? -2.594 2.767 2.642 1.00 98.25 76 ALA A CA 1
ATOM 650 C C . ALA A 1 76 ? -2.511 2.532 1.122 1.00 98.25 76 ALA A C 1
ATOM 652 O O . ALA A 1 76 ? -1.455 2.147 0.622 1.00 98.25 76 ALA A O 1
ATOM 653 N N . ALA A 1 77 ? -3.574 2.837 0.370 1.00 98.12 77 ALA A N 1
ATOM 654 C CA . ALA A 1 77 ? -3.555 2.751 -1.092 1.00 98.12 77 ALA A CA 1
ATOM 655 C C . ALA A 1 77 ? -2.573 3.748 -1.736 1.00 98.12 77 ALA A C 1
ATOM 657 O O . ALA A 1 77 ? -1.856 3.389 -2.668 1.00 98.12 77 ALA A O 1
ATOM 658 N N . TYR A 1 78 ? -2.479 4.977 -1.219 1.00 98.19 78 TYR A N 1
ATOM 659 C CA . TYR A 1 78 ? -1.508 5.976 -1.679 1.00 98.19 78 TYR A CA 1
ATOM 660 C C . TYR A 1 78 ? -0.067 5.564 -1.374 1.00 98.19 78 TYR A C 1
ATOM 662 O O . TYR A 1 78 ? 0.806 5.762 -2.214 1.00 98.19 78 TYR A O 1
ATOM 670 N N . LEU A 1 79 ? 0.186 4.941 -0.219 1.00 98.25 79 LEU A N 1
ATOM 671 C CA . LEU A 1 79 ? 1.487 4.359 0.111 1.00 98.25 79 LEU A CA 1
ATOM 672 C C . LEU A 1 79 ? 1.862 3.252 -0.886 1.00 98.25 79 LEU A C 1
ATOM 674 O O . LEU A 1 79 ? 2.998 3.203 -1.353 1.00 98.25 79 LEU A O 1
ATOM 678 N N . GLY A 1 80 ? 0.897 2.404 -1.257 1.00 97.25 80 GLY A N 1
ATOM 679 C CA . GLY A 1 80 ? 1.070 1.403 -2.309 1.00 97.25 80 GLY A CA 1
ATOM 680 C C . GLY A 1 80 ? 1.427 2.027 -3.658 1.00 97.25 80 GLY A C 1
ATOM 681 O O . GLY A 1 80 ? 2.399 1.615 -4.291 1.00 97.25 80 GLY A O 1
ATOM 682 N N . LEU A 1 81 ? 0.699 3.070 -4.069 1.00 97.56 81 LEU A N 1
ATOM 683 C CA . LEU A 1 81 ? 0.985 3.805 -5.304 1.00 97.56 81 LEU A CA 1
ATOM 684 C C . LEU A 1 81 ? 2.381 4.440 -5.273 1.00 97.56 81 LEU A C 1
ATOM 686 O O . LEU A 1 81 ? 3.116 4.354 -6.252 1.00 97.56 81 LEU A O 1
ATOM 690 N N . ALA A 1 82 ? 2.777 5.045 -4.152 1.00 96.94 82 ALA A N 1
ATOM 691 C CA . ALA A 1 82 ? 4.113 5.608 -3.988 1.00 96.94 82 ALA A CA 1
ATOM 692 C C . ALA A 1 82 ? 5.197 4.529 -4.139 1.00 96.94 82 ALA A C 1
ATOM 694 O O . ALA A 1 82 ? 6.172 4.741 -4.858 1.00 96.94 82 ALA A O 1
ATOM 695 N N . ALA A 1 83 ? 5.001 3.349 -3.542 1.00 95.50 83 ALA A N 1
ATOM 696 C CA . ALA A 1 83 ? 5.908 2.216 -3.712 1.00 95.50 83 ALA A CA 1
ATOM 697 C C . ALA A 1 83 ? 5.992 1.758 -5.179 1.00 95.50 83 ALA A C 1
ATOM 699 O O . ALA A 1 83 ? 7.089 1.499 -5.675 1.00 95.50 83 ALA A O 1
ATOM 700 N N . PHE A 1 84 ? 4.863 1.728 -5.895 1.00 94.69 84 PHE A N 1
ATOM 701 C CA . PHE A 1 84 ? 4.835 1.458 -7.334 1.00 94.69 84 PHE A CA 1
ATOM 702 C C . PHE A 1 84 ? 5.650 2.490 -8.130 1.00 94.69 84 PHE A C 1
ATOM 704 O O . PHE A 1 84 ? 6.482 2.101 -8.948 1.00 94.69 84 PHE A O 1
ATOM 711 N N . LEU A 1 85 ? 5.462 3.790 -7.874 1.00 94.50 85 LEU A N 1
ATOM 712 C CA . LEU A 1 85 ? 6.169 4.864 -8.582 1.00 94.50 85 LEU A CA 1
ATOM 713 C C . LEU A 1 85 ? 7.679 4.848 -8.304 1.00 94.50 85 LEU A C 1
ATOM 715 O O . LEU A 1 85 ? 8.471 5.000 -9.230 1.00 94.50 85 LEU A O 1
ATOM 719 N N . ILE A 1 86 ? 8.090 4.606 -7.055 1.00 92.94 86 ILE A N 1
ATOM 720 C CA . ILE A 1 86 ? 9.506 4.451 -6.678 1.00 92.94 86 ILE A CA 1
ATOM 721 C C . ILE A 1 86 ? 10.106 3.219 -7.366 1.00 92.94 86 ILE A C 1
ATOM 723 O O . ILE A 1 86 ? 11.208 3.278 -7.915 1.00 92.94 86 ILE A O 1
ATOM 727 N N . GLY A 1 87 ? 9.370 2.105 -7.381 1.00 90.38 87 GLY A N 1
ATOM 728 C CA . GLY A 1 87 ? 9.753 0.897 -8.107 1.00 90.38 87 GLY A CA 1
ATOM 729 C C . GLY A 1 87 ? 9.951 1.165 -9.599 1.00 90.38 87 GLY A C 1
ATOM 730 O O . GLY A 1 87 ? 10.976 0.778 -10.156 1.00 90.38 87 GLY A O 1
ATOM 731 N N . LEU A 1 88 ? 9.023 1.894 -10.222 1.00 89.69 88 LEU A N 1
ATOM 732 C CA . LEU A 1 88 ? 9.095 2.284 -11.629 1.00 89.69 88 LEU A CA 1
ATOM 733 C C . LEU A 1 88 ? 10.312 3.177 -11.914 1.00 89.69 88 LEU A C 1
ATOM 735 O O . LEU A 1 88 ? 11.071 2.880 -12.831 1.00 89.69 88 LEU A O 1
ATOM 739 N N . ALA A 1 89 ? 10.532 4.214 -11.102 1.00 88.00 89 ALA A N 1
ATOM 740 C CA . ALA A 1 89 ? 11.666 5.127 -11.248 1.00 88.00 89 ALA A CA 1
ATOM 741 C C . ALA A 1 89 ? 13.015 4.417 -11.056 1.00 88.00 89 ALA A C 1
ATOM 743 O O . ALA A 1 89 ? 13.961 4.682 -11.787 1.00 88.00 89 ALA A O 1
ATOM 744 N N . SER A 1 90 ? 13.097 3.472 -10.116 1.00 84.25 90 SER A N 1
ATOM 745 C CA . SER A 1 90 ? 14.325 2.704 -9.861 1.00 84.25 90 SER A CA 1
ATOM 746 C C . SER A 1 90 ? 14.669 1.659 -10.928 1.00 84.25 90 SER A C 1
ATOM 748 O O . SER A 1 90 ? 15.779 1.142 -10.902 1.00 84.25 90 SER A O 1
ATOM 750 N N . HIS A 1 91 ? 13.731 1.313 -11.817 1.00 68.50 91 HIS A N 1
ATOM 751 C CA . HIS A 1 91 ? 13.961 0.418 -12.962 1.00 68.50 91 HIS A CA 1
ATOM 752 C C . HIS A 1 91 ? 14.145 1.180 -14.287 1.00 68.50 91 HIS A C 1
ATOM 754 O O . HIS A 1 91 ? 14.430 0.554 -15.304 1.00 68.50 91 HIS A O 1
ATOM 760 N N . ALA A 1 92 ? 13.920 2.498 -14.298 1.00 57.81 92 ALA A N 1
ATOM 761 C CA . ALA A 1 92 ? 14.031 3.351 -15.483 1.00 57.81 92 ALA A CA 1
ATOM 762 C C . ALA A 1 92 ? 15.456 3.902 -15.717 1.00 57.81 92 ALA A C 1
ATOM 764 O O . ALA A 1 92 ? 15.689 4.554 -16.733 1.00 57.81 92 ALA A O 1
ATOM 765 N N . TYR A 1 93 ? 16.386 3.623 -14.798 1.00 40.34 93 TYR A N 1
ATOM 766 C CA . TYR A 1 93 ? 17.821 3.922 -14.855 1.00 40.34 93 TYR A CA 1
ATOM 767 C C . TYR A 1 93 ? 18.615 2.642 -14.595 1.00 40.34 93 TYR A C 1
ATOM 769 O O . TYR A 1 93 ? 19.728 2.527 -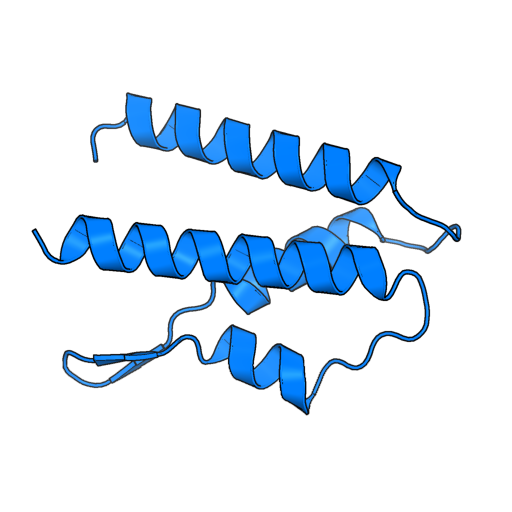15.150 1.00 40.34 93 TYR A O 1
#